Protein AF-A0A7S1JJN6-F1 (afdb_monomer_lite)

Secondary structure (DSSP, 8-state):
------------------S---HHHHHHHHHTS-HHHHHHHHHHHHHHHHHHHHHHHHHHT--S---HHHHHHHHHHHHHHHHHHHHHHHHHHHHS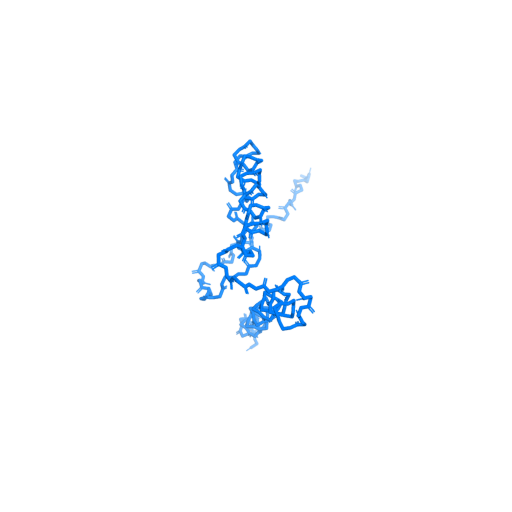S--

Foldseek 3Di:
DDDPPPPPPPPPPDPPDDVQDAPVVVVVVLVVDDPVVSVVVVVVVVVVVVCCVVCVCVVVVDPPPPDPVVVCCVPVVNVVSVVVVVVVVVVVVVVPDDD

Radius of gyration: 20.57 Å; chains: 1; bounding box: 44×25×70 Å

pLDDT: mean 71.1, std 16.42, range [36.56, 92.0]

Sequence (99 aa):
PDGATVAQYSGGGAGGGSPLKGWEDLGELFGQDSNLSFGLKLAAISVAVSAAVKYGELYLDLPFSPSLTPALAIIGVPTLLNSVKWALRSRNSSADLPF

Organism: NCBI:txid1169539

Structure (mmCIF, N/CA/C/O backbone):
data_AF-A0A7S1JJN6-F1
#
_entry.id   AF-A0A7S1JJN6-F1
#
loop_
_atom_site.group_PDB
_atom_site.id
_atom_site.type_symbol
_atom_site.label_atom_id
_atom_site.label_alt_id
_atom_site.label_comp_id
_atom_site.label_asym_id
_atom_site.label_entity_id
_atom_site.label_seq_id
_atom_site.pdbx_PDB_ins_code
_atom_site.Cartn_x
_atom_site.Cartn_y
_atom_site.Cartn_z
_atom_site.occupancy
_atom_site.B_iso_or_equiv
_atom_site.auth_seq_id
_atom_site.auth_comp_id
_atom_site.auth_asym_id
_atom_site.auth_atom_id
_atom_site.pdbx_PDB_model_num
ATOM 1 N N . PRO A 1 1 ? -4.880 15.295 -49.713 1.00 47.31 1 PRO A N 1
ATOM 2 C CA . PRO A 1 1 ? -4.721 16.430 -48.778 1.00 47.31 1 PRO A CA 1
ATOM 3 C C . PRO A 1 1 ? -5.905 16.501 -47.796 1.00 47.31 1 PRO A C 1
ATOM 5 O O . PRO A 1 1 ? -7.030 16.696 -48.232 1.00 47.31 1 PRO A O 1
ATOM 8 N N . ASP A 1 2 ? -5.800 16.260 -46.496 1.00 43.66 2 ASP A N 1
ATOM 9 C CA . ASP A 1 2 ? -4.683 15.929 -45.621 1.00 43.66 2 ASP A CA 1
ATOM 10 C C . ASP A 1 2 ? -5.273 15.042 -44.520 1.00 43.66 2 ASP A C 1
ATOM 12 O O . ASP A 1 2 ? -6.172 15.447 -43.784 1.00 43.66 2 ASP A O 1
ATOM 16 N N . GLY A 1 3 ? -4.827 13.788 -44.470 1.00 44.09 3 GLY A N 1
ATOM 17 C CA . GLY A 1 3 ? -5.154 12.880 -43.382 1.00 44.09 3 GLY A CA 1
ATOM 18 C C . GLY A 1 3 ? -4.272 13.247 -42.204 1.00 44.09 3 GLY A C 1
ATOM 19 O O . GLY A 1 3 ? -3.058 13.071 -42.276 1.00 44.09 3 GLY A O 1
ATOM 20 N N . ALA A 1 4 ? -4.879 13.784 -41.149 1.00 47.72 4 ALA A N 1
ATOM 21 C CA . ALA A 1 4 ? -4.216 14.029 -39.883 1.00 47.72 4 ALA A CA 1
ATOM 22 C C . ALA A 1 4 ? -3.539 12.733 -39.420 1.00 47.72 4 ALA A C 1
ATOM 24 O O . ALA A 1 4 ? -4.195 11.775 -39.008 1.00 47.72 4 ALA A O 1
ATOM 25 N N . THR A 1 5 ? -2.212 12.712 -39.511 1.00 47.91 5 THR A N 1
ATOM 26 C CA . THR A 1 5 ? -1.357 11.760 -38.820 1.00 47.91 5 THR A CA 1
ATOM 27 C C . THR A 1 5 ? -1.542 12.009 -37.332 1.00 47.91 5 THR A C 1
ATOM 29 O O . THR A 1 5 ? -0.818 12.790 -36.716 1.00 47.91 5 THR A O 1
ATOM 32 N N . VAL A 1 6 ? -2.565 11.378 -36.757 1.00 53.25 6 VAL A N 1
ATOM 33 C CA . VAL A 1 6 ? -2.614 11.116 -35.326 1.00 53.25 6 VAL A CA 1
ATOM 34 C C . VAL A 1 6 ? -1.341 10.335 -35.061 1.00 53.25 6 VAL A C 1
ATOM 36 O O . VAL A 1 6 ? -1.199 9.206 -35.528 1.00 53.25 6 VAL A O 1
ATOM 39 N N . ALA A 1 7 ? -0.376 10.985 -34.415 1.00 48.31 7 ALA A N 1
ATOM 40 C CA . ALA A 1 7 ? 0.797 10.319 -33.902 1.00 48.31 7 ALA A CA 1
ATOM 41 C C . ALA A 1 7 ? 0.282 9.180 -33.022 1.00 48.31 7 ALA A C 1
ATOM 43 O O . ALA A 1 7 ? -0.179 9.402 -31.905 1.00 48.31 7 ALA A O 1
ATOM 44 N N . GLN A 1 8 ? 0.291 7.964 -33.567 1.00 39.19 8 GLN A N 1
ATOM 45 C CA . GLN A 1 8 ? 0.258 6.761 -32.770 1.00 39.19 8 GLN A CA 1
ATOM 46 C C . GLN A 1 8 ? 1.472 6.879 -31.862 1.00 39.19 8 GLN A C 1
ATOM 48 O O . GLN A 1 8 ? 2.600 6.588 -32.259 1.00 39.19 8 GLN A O 1
ATOM 53 N N . TYR A 1 9 ? 1.245 7.321 -30.630 1.00 39.38 9 TYR A N 1
ATOM 54 C CA . TYR A 1 9 ? 2.092 6.959 -29.511 1.00 39.38 9 TYR A CA 1
ATOM 55 C C . TYR A 1 9 ? 1.930 5.446 -29.379 1.00 39.38 9 TYR A C 1
ATOM 57 O O . TYR A 1 9 ? 1.149 4.928 -28.583 1.00 39.38 9 TYR A O 1
ATOM 65 N N . SER A 1 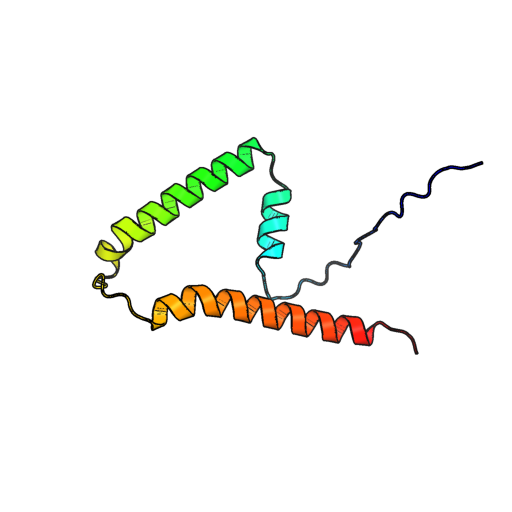10 ? 2.644 4.723 -30.240 1.00 39.97 10 SER A N 1
ATOM 66 C CA . SER A 1 10 ? 3.042 3.358 -29.987 1.00 39.97 10 SER A CA 1
ATOM 67 C C . SER A 1 10 ? 3.985 3.440 -28.795 1.00 39.97 10 SER A C 1
ATOM 69 O O . SER A 1 10 ? 5.205 3.403 -28.935 1.00 39.97 10 SER A O 1
ATOM 71 N N . GLY A 1 11 ? 3.404 3.560 -27.601 1.00 38.94 11 GLY A N 1
ATOM 72 C CA . GLY A 1 11 ? 4.027 3.162 -26.348 1.00 38.94 11 GLY A CA 1
ATOM 73 C C . GLY A 1 11 ? 4.195 1.644 -26.325 1.00 38.94 11 GLY A C 1
ATOM 74 O O . GLY A 1 11 ? 3.797 0.987 -25.375 1.00 38.94 11 GLY A O 1
ATOM 75 N N . GLY A 1 12 ? 4.757 1.078 -27.394 1.00 36.56 12 GLY A N 1
ATOM 76 C CA . GLY A 1 12 ? 5.313 -0.262 -27.442 1.00 36.56 12 GLY A CA 1
ATOM 77 C C . GLY A 1 12 ? 6.679 -0.226 -26.776 1.00 36.56 12 GLY A C 1
ATOM 78 O O . GLY A 1 12 ? 7.698 -0.442 -27.423 1.00 36.56 12 GLY A O 1
ATOM 79 N N . GLY A 1 13 ? 6.702 0.115 -25.488 1.00 36.78 13 GLY A N 1
ATOM 80 C CA . GLY A 1 13 ? 7.851 -0.144 -24.638 1.00 36.78 13 GLY A CA 1
ATOM 81 C C . GLY A 1 13 ? 7.853 -1.633 -24.340 1.00 36.78 13 GLY A C 1
ATOM 82 O O . GLY A 1 13 ? 6.999 -2.110 -23.599 1.00 36.78 13 GLY A O 1
ATOM 83 N N . ALA A 1 14 ? 8.764 -2.347 -24.993 1.00 38.34 14 ALA A N 1
ATOM 84 C CA . ALA A 1 14 ? 9.009 -3.772 -24.852 1.00 38.34 14 ALA A CA 1
ATOM 85 C C . ALA A 1 14 ? 8.823 -4.274 -23.410 1.00 38.34 14 ALA A C 1
ATOM 87 O O . ALA A 1 14 ? 9.274 -3.643 -22.454 1.00 38.34 14 ALA A O 1
ATOM 88 N N . GLY A 1 15 ? 8.191 -5.442 -23.276 1.00 39.56 15 GLY A N 1
ATOM 89 C CA . GLY A 1 15 ? 8.027 -6.175 -22.024 1.00 39.56 15 GLY A CA 1
ATOM 90 C C . GLY A 1 15 ? 9.357 -6.614 -21.405 1.00 39.56 15 GLY A C 1
ATOM 91 O O . GLY A 1 15 ? 9.696 -7.792 -21.411 1.00 39.56 15 GLY A O 1
ATOM 92 N N . GLY A 1 16 ? 10.099 -5.667 -20.839 1.00 37.97 16 GLY A N 1
ATOM 93 C CA . GLY A 1 16 ? 11.187 -5.898 -19.902 1.00 37.97 16 GLY A CA 1
ATOM 94 C C . GLY A 1 16 ? 10.640 -5.726 -18.494 1.00 37.97 16 GLY A C 1
ATOM 95 O O . GLY A 1 16 ? 10.633 -4.618 -17.963 1.00 37.97 16 GLY A O 1
ATOM 96 N N . GLY A 1 17 ? 10.126 -6.808 -17.908 1.00 45.97 17 GLY A N 1
ATOM 97 C CA . GLY A 1 17 ? 9.598 -6.797 -16.547 1.00 45.97 17 GLY A CA 1
ATOM 98 C C . GLY A 1 17 ? 10.661 -6.323 -15.557 1.00 45.97 17 GLY A C 1
ATOM 99 O O . GLY A 1 17 ? 11.545 -7.088 -15.179 1.00 45.97 17 GLY A O 1
ATOM 100 N N . SER A 1 18 ? 10.585 -5.062 -15.125 1.00 54.69 18 SER A N 1
ATOM 101 C CA . SER A 1 18 ? 11.338 -4.625 -13.953 1.00 54.69 18 SER A CA 1
ATOM 102 C C . SER A 1 18 ? 10.823 -5.425 -12.753 1.00 54.69 18 SER A C 1
ATOM 104 O O . SER A 1 18 ? 9.610 -5.488 -12.553 1.00 54.69 18 SER A O 1
ATOM 106 N N . PRO A 1 19 ? 11.699 -6.020 -11.922 1.00 63.91 19 PRO A N 1
ATOM 107 C CA . PRO A 1 19 ? 11.272 -6.807 -10.760 1.00 63.91 19 PRO A CA 1
ATOM 108 C C . PRO A 1 19 ? 10.558 -5.960 -9.688 1.00 63.91 19 PRO A C 1
ATOM 110 O O . PRO A 1 19 ? 10.050 -6.494 -8.706 1.00 63.91 19 PRO A O 1
ATOM 113 N N . LEU A 1 20 ? 10.521 -4.637 -9.866 1.00 66.44 20 LEU A N 1
ATOM 114 C CA . LEU A 1 20 ? 9.918 -3.670 -8.962 1.00 66.44 20 LEU A CA 1
ATOM 115 C C . LEU A 1 20 ? 8.543 -3.244 -9.488 1.00 66.44 20 LEU A C 1
ATOM 117 O O . LEU A 1 20 ? 8.453 -2.519 -10.480 1.00 66.44 20 LEU A O 1
ATOM 121 N N . LYS A 1 21 ? 7.486 -3.673 -8.788 1.00 76.38 21 LYS A N 1
ATOM 122 C CA . LYS A 1 21 ? 6.114 -3.206 -9.022 1.00 76.38 21 LYS A CA 1
ATOM 123 C C . LYS A 1 21 ? 5.891 -1.840 -8.371 1.00 76.38 21 LYS A C 1
ATOM 125 O O . LYS A 1 21 ? 6.219 -1.657 -7.199 1.00 76.38 21 LYS A O 1
ATOM 130 N N . GLY A 1 22 ? 5.336 -0.902 -9.128 1.00 72.56 22 GLY A N 1
ATOM 131 C CA . GLY A 1 22 ? 5.022 0.463 -8.705 1.00 72.56 22 GLY A CA 1
ATOM 132 C C . GLY A 1 22 ? 3.523 0.766 -8.755 1.00 72.56 22 GLY A C 1
ATOM 133 O O . GLY A 1 22 ? 2.709 -0.075 -9.137 1.00 72.56 22 GLY A O 1
ATOM 134 N N . TRP A 1 23 ? 3.151 1.982 -8.348 1.00 73.38 23 TRP A N 1
ATOM 135 C CA . TRP A 1 23 ? 1.754 2.433 -8.342 1.00 73.38 23 TRP A CA 1
ATOM 136 C C . TRP A 1 23 ? 1.142 2.516 -9.739 1.00 73.38 23 TRP A C 1
ATOM 138 O O . TRP A 1 23 ? -0.064 2.330 -9.887 1.00 73.38 23 TRP A O 1
ATOM 148 N N . GLU A 1 24 ? 1.951 2.774 -10.763 1.00 74.69 24 GLU A N 1
ATOM 149 C CA . GLU A 1 24 ? 1.480 2.814 -12.144 1.00 74.69 24 GLU A CA 1
ATOM 150 C C . GLU A 1 24 ? 1.089 1.424 -12.655 1.00 74.69 24 GLU A C 1
ATOM 152 O O . GLU A 1 24 ? 0.094 1.311 -13.362 1.00 74.69 24 GLU A O 1
ATOM 157 N N . ASP A 1 25 ? 1.773 0.363 -12.211 1.00 80.94 25 ASP A N 1
ATOM 158 C CA . ASP A 1 25 ? 1.429 -1.011 -12.603 1.00 80.94 25 ASP A CA 1
ATOM 159 C C . ASP A 1 25 ? 0.088 -1.431 -11.982 1.00 80.94 25 ASP A C 1
ATOM 161 O O . ASP A 1 25 ? -0.669 -2.195 -12.577 1.00 80.94 25 ASP A O 1
ATOM 165 N N . LEU A 1 26 ? -0.230 -0.915 -10.786 1.00 76.19 26 LEU A N 1
ATOM 166 C CA . LEU A 1 26 ? -1.557 -1.069 -10.185 1.00 76.19 26 LEU A CA 1
ATOM 167 C C . LEU A 1 26 ? -2.614 -0.323 -11.009 1.00 76.19 26 LEU A C 1
ATOM 169 O O . LEU A 1 26 ? -3.691 -0.862 -11.244 1.00 76.19 26 LEU A O 1
ATOM 173 N N . GLY A 1 27 ? -2.298 0.884 -11.483 1.00 76.38 27 GLY A N 1
ATOM 174 C CA . GLY A 1 27 ? -3.163 1.657 -12.376 1.00 76.38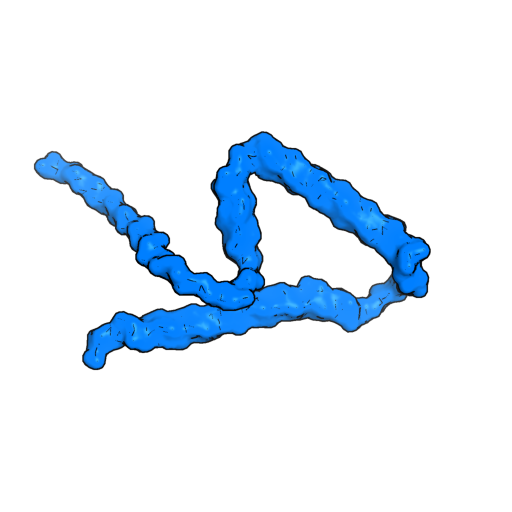 27 GLY A CA 1
ATOM 175 C C . GLY A 1 27 ? -3.436 0.951 -13.706 1.00 76.38 27 GLY A C 1
ATOM 176 O O . GLY A 1 27 ? -4.585 0.903 -14.134 1.00 76.38 27 GLY A O 1
ATOM 177 N N . GLU A 1 28 ? -2.422 0.346 -14.326 1.00 80.50 28 GLU A N 1
ATOM 178 C CA . GLU A 1 28 ? -2.577 -0.461 -15.544 1.00 80.50 28 GLU A CA 1
ATOM 179 C C . GLU A 1 28 ? -3.410 -1.725 -15.294 1.00 80.50 28 GLU A C 1
ATOM 181 O O . GLU A 1 28 ? -4.301 -2.035 -16.083 1.00 80.50 28 GLU A O 1
ATOM 186 N N . LEU A 1 29 ? -3.183 -2.415 -14.171 1.00 78.50 29 LEU A N 1
ATOM 187 C CA . LEU A 1 29 ? -3.985 -3.571 -13.748 1.00 78.50 29 LEU A CA 1
ATOM 188 C C . LEU A 1 29 ? -5.465 -3.217 -13.573 1.00 78.50 29 LEU A C 1
ATOM 190 O O . LEU A 1 29 ? -6.333 -3.972 -14.003 1.00 78.50 29 LEU A O 1
ATOM 194 N N . PHE A 1 30 ? -5.761 -2.073 -12.957 1.00 75.19 30 PHE A N 1
ATOM 195 C CA . PHE A 1 30 ? -7.136 -1.610 -12.778 1.00 75.19 30 PHE A CA 1
ATOM 196 C C . PHE A 1 30 ? -7.735 -0.999 -14.050 1.00 75.19 30 PHE A C 1
ATOM 198 O O . PHE A 1 30 ? -8.946 -1.066 -14.242 1.00 75.19 30 PHE A O 1
ATOM 205 N N . GLY A 1 31 ? -6.908 -0.448 -14.941 1.00 76.88 31 GLY A N 1
ATOM 206 C CA . GLY A 1 31 ? -7.330 0.095 -16.234 1.00 76.88 31 GLY A CA 1
ATOM 207 C C . GLY A 1 31 ? -7.770 -0.969 -17.245 1.00 76.88 31 GLY A C 1
ATOM 208 O O . GLY A 1 31 ? -8.417 -0.637 -18.234 1.00 76.88 31 GLY A O 1
ATOM 209 N N . GLN A 1 32 ? -7.451 -2.242 -16.996 1.00 80.56 32 GLN A N 1
ATOM 210 C CA . GLN A 1 32 ? -7.922 -3.380 -17.793 1.00 80.56 32 GLN A CA 1
ATOM 211 C C . GLN A 1 32 ? -9.345 -3.835 -17.416 1.00 80.56 32 GLN A C 1
ATOM 213 O O . GLN A 1 32 ? -9.954 -4.611 -18.154 1.00 80.56 32 GLN A O 1
ATOM 218 N N . ASP A 1 33 ? -9.890 -3.370 -16.287 1.00 80.56 33 ASP A N 1
ATOM 219 C CA . ASP A 1 33 ? -11.220 -3.747 -15.811 1.00 80.56 33 ASP A CA 1
ATOM 220 C C . ASP A 1 33 ? -12.333 -2.875 -16.425 1.00 80.56 33 ASP A C 1
ATOM 222 O O . ASP A 1 33 ? -12.167 -1.685 -16.681 1.00 80.56 33 ASP A O 1
ATOM 226 N N . SER A 1 34 ? -13.537 -3.441 -16.579 1.00 85.75 34 SER A N 1
ATOM 227 C CA . SER A 1 34 ? -14.739 -2.645 -16.876 1.00 85.75 34 SER A CA 1
ATOM 228 C C . SER A 1 34 ? -15.079 -1.687 -15.720 1.00 85.75 34 SER A C 1
ATOM 230 O O . SER A 1 34 ? -14.832 -2.006 -14.555 1.00 85.75 34 SER A O 1
ATOM 232 N N . ASN A 1 35 ? -15.732 -0.552 -16.004 1.00 86.62 35 ASN A N 1
ATOM 233 C CA . ASN A 1 35 ? -16.088 0.454 -14.985 1.00 86.62 35 ASN A CA 1
ATOM 234 C C . ASN A 1 35 ? -16.860 -0.131 -13.787 1.00 86.62 35 ASN A C 1
ATOM 236 O O . ASN A 1 35 ? -16.651 0.279 -12.646 1.00 86.62 35 ASN A O 1
ATOM 240 N N . LEU A 1 36 ? -17.736 -1.112 -14.034 1.00 86.19 36 LEU A N 1
ATOM 241 C CA . LEU A 1 36 ? -18.511 -1.776 -12.986 1.00 86.19 36 LEU A CA 1
ATOM 242 C C . LEU A 1 36 ? -17.631 -2.676 -12.111 1.00 86.19 36 LEU A C 1
ATOM 244 O O . LEU A 1 36 ? -17.695 -2.590 -10.886 1.00 86.19 36 LEU A O 1
ATOM 248 N N . SER A 1 37 ? -16.793 -3.520 -12.720 1.00 83.38 37 SER A N 1
ATOM 249 C CA . SER A 1 37 ? -15.875 -4.392 -11.975 1.00 83.38 37 SER A CA 1
ATOM 250 C C . SER A 1 37 ? -14.833 -3.590 -11.199 1.00 83.38 37 SER A C 1
ATOM 252 O O . SER A 1 37 ? -14.514 -3.956 -10.069 1.00 83.38 37 SER A O 1
ATOM 254 N N . PHE A 1 38 ? -14.361 -2.473 -11.759 1.00 86.50 38 PHE A N 1
ATOM 255 C CA . PHE A 1 38 ? -13.480 -1.539 -11.065 1.00 86.50 38 PHE A CA 1
ATOM 256 C C . PHE A 1 38 ? -14.167 -0.939 -9.834 1.00 86.50 38 PHE A C 1
ATOM 258 O O . PHE A 1 38 ? -13.632 -1.041 -8.733 1.00 86.50 38 PHE A O 1
ATOM 265 N N . GLY A 1 39 ? -15.382 -0.397 -9.986 1.00 88.31 39 GLY A N 1
ATOM 266 C CA . GLY A 1 39 ? -16.138 0.171 -8.866 1.00 88.31 39 GLY A CA 1
ATOM 267 C C . GLY A 1 39 ? -16.409 -0.843 -7.750 1.00 88.31 39 GLY A C 1
ATOM 268 O O . GLY A 1 39 ? -16.279 -0.519 -6.571 1.00 88.31 39 GLY A O 1
ATOM 269 N N . LEU A 1 40 ? -16.711 -2.091 -8.112 1.00 91.31 40 LEU A N 1
ATOM 270 C CA . LEU A 1 40 ? -16.967 -3.169 -7.155 1.00 91.31 40 LEU A CA 1
ATOM 271 C C . LEU A 1 40 ? -15.686 -3.594 -6.416 1.00 91.31 40 LEU A C 1
ATOM 273 O O . LEU A 1 40 ? -15.704 -3.731 -5.192 1.00 91.31 40 LEU A O 1
ATOM 277 N N . LYS A 1 41 ? -14.557 -3.724 -7.129 1.00 88.12 41 LYS A N 1
ATOM 278 C CA . LYS A 1 41 ? -13.238 -3.959 -6.515 1.00 88.12 41 LYS A CA 1
ATOM 279 C C . LYS A 1 41 ? -12.857 -2.820 -5.578 1.00 88.12 41 LYS A C 1
ATOM 281 O O . LYS A 1 41 ? -12.409 -3.084 -4.467 1.00 88.12 41 LYS A O 1
ATOM 286 N N . LEU A 1 42 ? -13.074 -1.573 -5.993 1.00 89.69 42 LEU A N 1
ATOM 287 C CA . LEU A 1 42 ? -12.773 -0.403 -5.175 1.00 89.69 42 LEU A CA 1
ATOM 288 C C . LEU A 1 42 ? -13.592 -0.421 -3.882 1.00 89.69 42 LEU A C 1
ATOM 290 O O . LEU A 1 42 ? -13.020 -0.312 -2.804 1.00 89.69 42 LEU A O 1
ATOM 294 N N . ALA A 1 43 ? -14.906 -0.649 -3.980 1.00 90.56 43 ALA A N 1
ATOM 295 C CA . ALA A 1 43 ? -15.788 -0.752 -2.821 1.00 90.56 43 ALA A CA 1
ATOM 296 C C . ALA A 1 43 ? -15.354 -1.880 -1.870 1.00 90.56 43 ALA A C 1
ATOM 298 O O . ALA A 1 43 ? -15.261 -1.667 -0.661 1.00 90.56 43 ALA A O 1
ATOM 299 N N . ALA A 1 44 ? -15.023 -3.058 -2.407 1.00 91.69 44 ALA A N 1
ATOM 300 C CA . ALA A 1 44 ? -14.540 -4.184 -1.612 1.00 91.69 44 ALA A CA 1
ATOM 301 C C . ALA A 1 44 ? -13.207 -3.871 -0.910 1.00 91.69 44 ALA A C 1
ATOM 303 O O . ALA A 1 44 ? -13.069 -4.135 0.285 1.00 91.69 44 ALA A O 1
ATOM 304 N N . ILE A 1 45 ? -12.251 -3.257 -1.616 1.00 90.00 45 ILE A N 1
ATOM 305 C CA . ILE A 1 45 ? -10.964 -2.829 -1.049 1.00 90.00 45 ILE A CA 1
ATOM 306 C C . ILE A 1 45 ? -11.189 -1.769 0.033 1.00 90.00 45 ILE A C 1
ATOM 308 O O . ILE A 1 45 ? -10.606 -1.872 1.108 1.00 90.00 45 ILE A O 1
ATOM 312 N N . SER A 1 46 ? -12.063 -0.785 -0.191 1.00 90.50 46 SER A N 1
ATOM 313 C CA . SER A 1 46 ? -12.374 0.251 0.800 1.00 90.50 46 SER A CA 1
ATOM 314 C C . SER A 1 46 ? -12.980 -0.329 2.077 1.00 90.50 46 SER A C 1
ATOM 316 O O . SER A 1 46 ? -12.584 0.071 3.174 1.00 90.50 46 SER A O 1
ATOM 318 N N . VAL A 1 47 ? -13.899 -1.292 1.956 1.00 92.00 47 VAL A N 1
ATOM 319 C CA . VAL A 1 47 ? -14.475 -1.999 3.110 1.00 92.00 47 VAL A CA 1
ATOM 320 C C . VAL A 1 47 ? -13.404 -2.820 3.826 1.00 92.00 47 VAL A C 1
ATOM 322 O O . VAL A 1 47 ? -13.298 -2.736 5.047 1.00 92.00 47 VAL A O 1
ATOM 325 N N . ALA A 1 48 ? -12.572 -3.560 3.088 1.00 87.62 48 ALA A N 1
ATOM 326 C CA . ALA A 1 48 ? -11.507 -4.379 3.660 1.00 87.62 48 ALA A CA 1
ATOM 327 C C . ALA A 1 48 ? -10.455 -3.538 4.400 1.00 87.62 48 ALA A C 1
ATOM 329 O O . ALA A 1 48 ? -10.095 -3.867 5.527 1.00 87.62 48 ALA A O 1
ATOM 330 N N . VAL A 1 49 ? -10.009 -2.425 3.811 1.00 86.69 49 VAL A N 1
ATOM 331 C CA . VAL A 1 49 ? -9.071 -1.487 4.448 1.00 86.69 49 VAL A CA 1
ATOM 332 C C . VAL A 1 49 ? -9.709 -0.850 5.680 1.00 86.69 49 VAL A C 1
ATOM 334 O O . VAL A 1 49 ? -9.072 -0.780 6.726 1.00 86.69 49 VAL A O 1
ATOM 337 N N . SER A 1 50 ? -10.980 -0.449 5.604 1.00 84.75 50 SER A N 1
ATOM 338 C CA . SER A 1 50 ? -11.695 0.120 6.754 1.00 84.75 50 SER A CA 1
ATOM 339 C C . SER A 1 50 ? -11.837 -0.887 7.897 1.00 84.75 50 SER A C 1
ATOM 341 O O . SER A 1 50 ? -11.634 -0.534 9.057 1.00 84.75 50 SER A O 1
ATOM 343 N N . ALA A 1 51 ? -12.129 -2.152 7.583 1.00 83.31 51 ALA A N 1
ATOM 344 C CA . ALA A 1 51 ? -12.164 -3.233 8.560 1.00 83.31 51 ALA A CA 1
ATOM 345 C C . ALA A 1 51 ? -10.770 -3.512 9.144 1.00 83.31 51 ALA A C 1
ATOM 347 O O . ALA A 1 51 ? -10.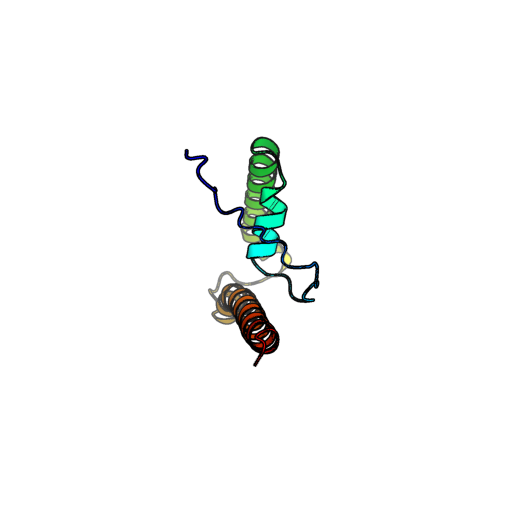645 -3.669 10.354 1.00 83.31 51 ALA A O 1
ATOM 348 N N . ALA A 1 52 ? -9.719 -3.511 8.322 1.00 82.06 52 ALA A N 1
ATOM 349 C CA . ALA A 1 52 ? -8.343 -3.690 8.778 1.00 82.06 52 ALA A CA 1
ATOM 350 C C . ALA A 1 52 ? -7.890 -2.555 9.707 1.00 82.06 52 ALA A C 1
ATOM 352 O O . ALA A 1 52 ? -7.249 -2.822 10.713 1.00 82.06 52 ALA A O 1
ATOM 353 N N . VAL A 1 53 ? -8.264 -1.304 9.430 1.00 78.69 53 VAL A N 1
ATOM 354 C CA . VAL A 1 53 ? -7.990 -0.177 10.338 1.00 78.69 53 VAL A CA 1
ATOM 355 C C . VAL A 1 53 ? -8.819 -0.300 11.617 1.00 78.69 53 VAL A C 1
ATOM 357 O O . VAL A 1 53 ? -8.307 -0.093 12.710 1.00 78.69 53 VAL A O 1
ATOM 360 N N . LYS A 1 54 ? -10.099 -0.669 11.507 1.00 79.56 54 LYS A N 1
ATOM 361 C CA . LYS A 1 54 ? -11.002 -0.745 12.661 1.00 79.56 54 LYS A CA 1
ATOM 362 C C . LYS A 1 54 ? -10.677 -1.899 13.612 1.00 79.56 54 LYS A C 1
ATOM 364 O O . LYS A 1 54 ? -10.814 -1.735 14.822 1.00 79.56 54 LYS A O 1
ATOM 369 N N . TYR A 1 55 ? -10.315 -3.057 13.069 1.00 79.25 55 TYR A N 1
ATOM 370 C CA . TYR A 1 55 ? -10.089 -4.297 13.818 1.00 79.25 55 TYR A CA 1
ATOM 371 C C . TYR A 1 55 ? -8.616 -4.702 13.901 1.00 79.25 55 TYR A C 1
ATOM 373 O O . TYR A 1 55 ? -8.295 -5.610 14.661 1.00 79.25 55 TYR A O 1
ATOM 381 N N . GLY A 1 56 ? -7.714 -4.053 13.161 1.00 71.12 56 GLY A N 1
ATOM 382 C CA . GLY A 1 56 ? -6.277 -4.347 13.204 1.00 71.12 56 GLY A CA 1
ATOM 383 C C . GLY A 1 56 ? -5.680 -4.137 14.591 1.00 71.12 56 GLY A C 1
ATOM 384 O O . GLY A 1 56 ? -4.841 -4.916 15.025 1.00 71.12 56 GLY A O 1
ATOM 385 N N . GLU A 1 57 ? -6.210 -3.161 15.321 1.00 64.31 57 GLU A N 1
ATOM 386 C CA . GLU A 1 57 ? -5.968 -2.901 16.744 1.00 64.31 57 GLU A CA 1
ATOM 387 C C . GLU A 1 57 ? -6.187 -4.160 17.601 1.00 64.31 57 GLU A C 1
ATOM 389 O O . GLU A 1 57 ? -5.342 -4.540 18.404 1.00 64.31 57 GLU A O 1
ATOM 394 N N . LEU A 1 58 ? -7.313 -4.848 17.373 1.00 64.69 58 LEU A N 1
ATOM 395 C CA . LEU A 1 58 ? -7.762 -6.007 18.146 1.00 64.69 58 LEU A CA 1
ATOM 396 C C . LEU A 1 58 ? -6.892 -7.250 17.896 1.00 64.69 58 LEU A C 1
ATOM 398 O O . LEU A 1 58 ? -6.874 -8.162 18.715 1.00 64.69 58 LEU A O 1
ATOM 402 N N . TYR A 1 59 ? -6.208 -7.296 16.748 1.00 60.66 59 TYR A N 1
ATOM 403 C CA . TYR A 1 59 ? -5.378 -8.423 16.318 1.00 60.66 59 TYR A CA 1
ATOM 404 C C . TYR A 1 59 ? -3.879 -8.205 16.551 1.00 60.66 59 TYR A C 1
ATOM 406 O O . TYR A 1 59 ? -3.144 -9.180 16.693 1.00 60.66 59 TYR A O 1
ATOM 414 N N . LEU A 1 60 ? -3.419 -6.951 16.550 1.00 62.25 60 LEU A N 1
ATOM 415 C CA . LEU A 1 60 ? -2.004 -6.597 16.693 1.00 62.25 60 LEU A CA 1
ATOM 416 C C . LEU A 1 60 ? -1.656 -6.019 18.071 1.00 62.25 60 LEU A C 1
ATOM 418 O O . LEU A 1 60 ? -0.478 -5.774 18.319 1.00 62.25 60 LEU A O 1
ATOM 422 N N . ASP A 1 61 ? -2.649 -5.810 18.946 1.00 59.41 61 ASP A N 1
ATOM 423 C CA . ASP A 1 61 ? -2.487 -5.253 20.302 1.00 59.41 61 ASP A CA 1
ATOM 424 C C . ASP A 1 61 ? -1.677 -3.939 20.298 1.00 59.41 61 ASP A C 1
ATOM 426 O O . ASP A 1 61 ? -0.904 -3.612 21.202 1.00 59.41 61 ASP A O 1
ATOM 430 N N . LEU A 1 62 ? -1.811 -3.189 19.200 1.00 56.56 62 LEU A N 1
ATOM 431 C CA . LEU A 1 62 ? -1.127 -1.927 18.985 1.00 56.56 62 LEU A CA 1
ATOM 432 C C . LEU A 1 62 ? -1.947 -0.830 19.667 1.00 56.56 62 LEU A C 1
ATOM 434 O O . LEU A 1 62 ? -3.116 -0.665 19.333 1.00 56.56 62 LEU A O 1
ATOM 438 N N . PRO A 1 63 ? -1.376 -0.054 20.602 1.00 56.22 63 PRO A N 1
ATOM 439 C CA . PRO A 1 63 ? -2.078 1.096 21.147 1.00 56.22 63 PRO A CA 1
ATOM 440 C C . PRO A 1 63 ? -2.301 2.123 20.026 1.00 56.22 63 PRO A C 1
ATOM 442 O O . PRO A 1 63 ? -1.364 2.394 19.273 1.00 56.22 63 PRO A O 1
ATOM 445 N N . PHE A 1 64 ? -3.479 2.767 19.979 1.00 59.06 64 PHE A N 1
ATOM 446 C CA . PHE A 1 64 ? -3.827 3.947 19.151 1.00 59.06 64 PHE A CA 1
ATOM 447 C C . PHE A 1 64 ? -2.916 5.181 19.389 1.00 59.06 64 PHE A C 1
ATOM 449 O O . PHE A 1 64 ? -3.322 6.331 19.217 1.00 59.06 64 PHE A O 1
ATOM 456 N N . SER A 1 65 ? -1.681 4.988 19.843 1.00 62.56 65 SER A N 1
ATOM 457 C CA . SER A 1 65 ? -0.669 6.024 19.878 1.00 62.56 65 SER A CA 1
ATOM 458 C C . SER A 1 65 ? -0.167 6.235 18.449 1.00 62.56 65 SER A C 1
ATOM 460 O O . SER A 1 65 ? 0.400 5.303 17.867 1.00 62.56 65 SER A O 1
ATOM 462 N N . PRO A 1 66 ? -0.365 7.425 17.852 1.00 64.81 66 PRO A N 1
ATOM 463 C CA . PRO A 1 66 ? 0.207 7.732 16.552 1.00 64.81 66 PRO A CA 1
ATOM 464 C C . PRO A 1 66 ? 1.726 7.594 16.650 1.00 64.81 66 PRO A C 1
ATOM 466 O O . PRO A 1 66 ? 2.415 8.433 17.229 1.00 64.81 66 PRO A O 1
ATOM 469 N N . SER A 1 67 ? 2.255 6.504 16.103 1.00 70.94 67 SER A N 1
ATOM 470 C CA . SER A 1 67 ? 3.687 6.253 16.071 1.00 70.94 67 SER A CA 1
ATOM 471 C C . SER A 1 67 ? 4.238 6.687 14.720 1.00 70.94 67 SER A C 1
ATOM 473 O O . SER A 1 67 ? 3.718 6.356 13.653 1.00 70.94 67 SER A O 1
ATOM 475 N N . LEU A 1 68 ? 5.309 7.476 14.772 1.00 78.62 68 LEU A N 1
ATOM 476 C CA . LEU A 1 68 ? 5.938 8.058 13.590 1.00 78.62 68 LEU A CA 1
ATOM 477 C C . LEU A 1 68 ? 6.450 6.976 12.625 1.00 78.62 68 LEU A C 1
ATOM 479 O O . LEU A 1 68 ? 6.388 7.139 11.411 1.00 78.62 68 LEU A O 1
ATOM 483 N N . THR A 1 69 ? 6.918 5.851 13.164 1.00 79.19 69 THR A N 1
ATOM 484 C CA . THR A 1 69 ? 7.523 4.751 12.407 1.00 79.19 69 THR A CA 1
ATOM 485 C C . THR A 1 69 ? 6.575 4.102 11.388 1.00 79.19 69 THR A C 1
ATOM 487 O O . THR A 1 69 ? 6.925 4.095 10.209 1.00 79.19 69 THR A O 1
ATOM 490 N N . PRO A 1 70 ? 5.384 3.580 11.751 1.00 78.06 70 PRO A N 1
ATOM 491 C CA . PRO A 1 70 ? 4.456 3.023 10.766 1.00 78.06 70 PRO A CA 1
ATOM 492 C C . PRO A 1 70 ? 3.923 4.080 9.797 1.00 78.06 70 PRO A C 1
ATOM 494 O O . PRO A 1 70 ? 3.761 3.774 8.619 1.00 78.06 70 PRO A O 1
ATOM 497 N N . ALA A 1 71 ? 3.724 5.327 10.236 1.00 80.12 71 ALA A N 1
ATOM 498 C CA . ALA A 1 71 ? 3.325 6.411 9.337 1.00 80.12 71 ALA A CA 1
ATOM 499 C C . ALA A 1 71 ? 4.386 6.665 8.249 1.00 80.12 71 ALA A C 1
ATOM 501 O O . ALA A 1 71 ? 4.072 6.711 7.056 1.00 80.12 71 ALA A O 1
ATOM 502 N N . LEU A 1 72 ? 5.659 6.752 8.645 1.00 85.50 72 LEU A N 1
ATOM 503 C CA . LEU A 1 72 ? 6.779 6.880 7.715 1.00 85.50 72 LEU A CA 1
ATOM 504 C C . LEU A 1 72 ? 6.965 5.631 6.855 1.00 85.50 72 LEU A C 1
ATOM 506 O O . LEU A 1 72 ? 7.355 5.765 5.702 1.00 85.50 72 LEU A O 1
ATOM 510 N N . ALA A 1 73 ? 6.675 4.433 7.359 1.00 82.75 73 ALA A N 1
ATOM 511 C CA . ALA A 1 73 ? 6.752 3.214 6.561 1.00 82.75 73 ALA A CA 1
ATOM 512 C C . ALA A 1 73 ? 5.662 3.179 5.474 1.00 82.75 73 ALA A C 1
ATOM 514 O O . ALA A 1 73 ? 5.975 2.930 4.311 1.00 82.75 73 ALA A O 1
ATOM 515 N N . ILE A 1 74 ? 4.411 3.498 5.826 1.00 82.81 74 ILE A N 1
ATOM 516 C CA . ILE A 1 74 ? 3.263 3.508 4.902 1.00 82.81 74 ILE A CA 1
ATOM 517 C C . ILE A 1 74 ? 3.47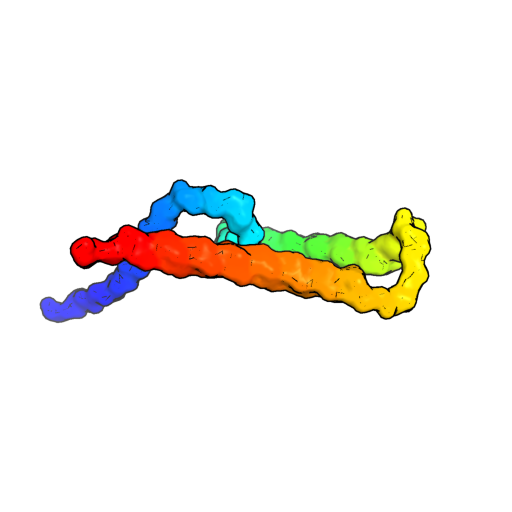2 4.498 3.753 1.00 82.81 74 ILE A C 1
ATOM 519 O O . ILE A 1 74 ? 3.075 4.214 2.629 1.00 82.81 74 ILE A O 1
ATOM 523 N N . ILE A 1 75 ? 4.104 5.645 4.011 1.00 85.25 75 ILE A N 1
ATOM 524 C CA . ILE A 1 75 ? 4.360 6.664 2.982 1.00 85.25 75 ILE A CA 1
ATOM 525 C C . ILE A 1 75 ? 5.711 6.427 2.298 1.00 85.25 75 ILE A C 1
ATOM 527 O O . ILE A 1 75 ? 5.831 6.458 1.072 1.00 85.25 75 ILE A O 1
ATOM 531 N N . GLY A 1 76 ? 6.751 6.205 3.095 1.00 86.31 76 GLY A N 1
ATOM 532 C CA . GLY A 1 76 ? 8.140 6.173 2.661 1.00 86.31 76 GLY A CA 1
ATOM 533 C C . GLY A 1 76 ? 8.472 4.952 1.818 1.00 86.31 76 GLY A C 1
ATOM 534 O O . GLY A 1 76 ? 9.134 5.106 0.797 1.00 86.31 76 GLY A O 1
ATOM 535 N N . VAL A 1 77 ? 7.975 3.763 2.175 1.00 85.62 77 VAL A N 1
ATOM 536 C CA . VAL A 1 77 ? 8.220 2.536 1.397 1.00 85.62 77 VAL A CA 1
ATOM 537 C C . VAL A 1 77 ? 7.692 2.662 -0.038 1.00 85.62 77 VAL A C 1
ATOM 539 O O . VAL A 1 77 ? 8.495 2.518 -0.963 1.00 85.62 77 VAL A O 1
ATOM 542 N N . PRO A 1 78 ? 6.405 2.987 -0.281 1.00 83.50 78 PRO A N 1
ATOM 543 C CA . PRO A 1 78 ? 5.917 3.154 -1.648 1.00 83.50 78 PRO A CA 1
ATOM 544 C C . PRO A 1 78 ? 6.620 4.288 -2.402 1.00 83.50 78 PRO A C 1
ATOM 546 O O . PRO A 1 78 ? 6.915 4.149 -3.589 1.00 83.50 78 PRO A O 1
ATOM 549 N N . THR A 1 79 ? 6.922 5.399 -1.723 1.00 86.06 79 THR A N 1
ATOM 550 C CA . THR A 1 79 ? 7.606 6.550 -2.336 1.00 86.06 79 THR A CA 1
ATOM 551 C C . THR A 1 79 ? 9.032 6.200 -2.757 1.00 86.06 79 THR A C 1
ATOM 553 O O . THR A 1 79 ? 9.464 6.555 -3.857 1.00 86.06 79 THR A O 1
ATOM 556 N N . LEU A 1 80 ? 9.762 5.466 -1.916 1.00 84.94 80 LEU A N 1
ATOM 557 C CA . LEU A 1 80 ? 11.124 5.028 -2.193 1.00 84.94 80 LEU A CA 1
ATOM 558 C C . LEU A 1 80 ? 11.153 4.010 -3.334 1.00 84.94 80 LEU A C 1
ATOM 560 O O . LEU A 1 80 ? 11.948 4.168 -4.256 1.00 84.94 80 LEU A O 1
ATOM 564 N N . LEU A 1 81 ? 10.265 3.011 -3.313 1.00 84.06 81 LEU A N 1
ATOM 565 C CA . LEU A 1 81 ? 10.160 2.017 -4.386 1.00 84.06 81 LEU A CA 1
ATOM 566 C C . LEU A 1 81 ? 9.860 2.679 -5.736 1.00 84.06 81 LEU A C 1
ATOM 568 O O . LEU A 1 81 ? 10.517 2.366 -6.730 1.00 84.06 81 LEU A O 1
ATOM 572 N N . ASN A 1 82 ? 8.940 3.649 -5.757 1.00 84.88 82 ASN A N 1
ATOM 573 C CA . ASN A 1 82 ? 8.652 4.433 -6.954 1.00 84.88 82 ASN A CA 1
ATOM 574 C C . ASN A 1 82 ? 9.892 5.228 -7.406 1.00 84.88 82 ASN A C 1
ATOM 576 O O . ASN A 1 82 ? 10.289 5.158 -8.566 1.00 84.88 82 ASN A O 1
ATOM 580 N N . SER A 1 83 ? 10.569 5.913 -6.481 1.00 86.44 83 SER A N 1
ATOM 581 C CA . SER A 1 83 ? 11.782 6.691 -6.781 1.00 86.44 83 SER A CA 1
ATOM 582 C C . SER A 1 83 ? 12.907 5.826 -7.365 1.00 86.44 83 SER A C 1
ATOM 584 O O . SER A 1 83 ? 13.537 6.214 -8.349 1.00 86.44 83 SER A O 1
ATOM 586 N N . VAL A 1 84 ? 13.136 4.631 -6.809 1.00 86.88 84 VAL A N 1
ATOM 587 C CA . VAL A 1 84 ? 14.131 3.670 -7.315 1.00 86.88 84 VAL A CA 1
ATOM 588 C C . VAL A 1 84 ? 13.758 3.190 -8.718 1.00 86.88 84 VAL A C 1
ATOM 590 O O . VAL A 1 84 ? 14.619 3.162 -9.599 1.00 86.88 84 VAL A O 1
ATOM 593 N N . LYS A 1 85 ? 12.484 2.862 -8.958 1.00 82.19 85 LYS A N 1
ATOM 594 C CA . LYS A 1 85 ? 11.997 2.425 -10.273 1.00 82.19 85 LYS A CA 1
ATOM 595 C C . LYS A 1 85 ? 12.232 3.494 -11.348 1.00 82.19 85 LYS A C 1
ATOM 597 O O . LYS A 1 85 ? 12.789 3.190 -12.403 1.00 82.19 85 LYS A O 1
ATOM 602 N N . TRP A 1 86 ? 11.903 4.755 -11.062 1.00 82.69 86 TRP A N 1
ATOM 603 C CA . TRP A 1 86 ? 12.156 5.872 -11.982 1.00 82.69 86 TRP A CA 1
ATOM 604 C C . TRP A 1 86 ? 13.647 6.146 -12.195 1.00 82.69 86 TRP A C 1
ATOM 606 O O . TRP A 1 86 ? 14.066 6.398 -13.327 1.00 82.69 86 TRP A O 1
ATOM 616 N N . ALA A 1 87 ? 14.466 6.031 -11.147 1.00 85.06 87 ALA A N 1
ATOM 617 C CA . ALA A 1 87 ? 15.915 6.177 -11.260 1.00 85.06 87 ALA A CA 1
ATOM 618 C C . ALA A 1 87 ? 16.537 5.102 -12.170 1.00 85.06 87 ALA A C 1
ATOM 620 O 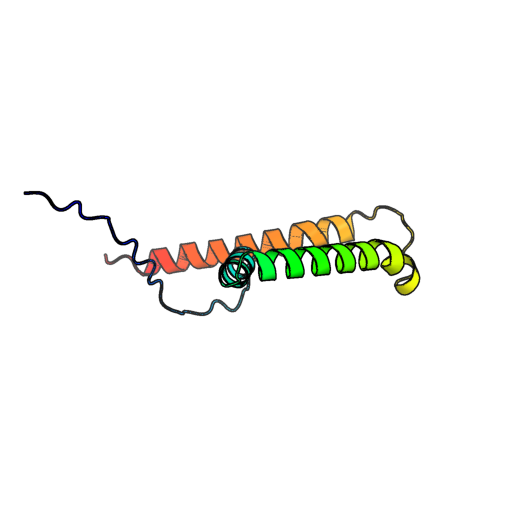O . ALA A 1 87 ? 17.402 5.413 -12.990 1.00 85.06 87 ALA A O 1
ATOM 621 N N . LEU A 1 88 ? 16.082 3.849 -12.068 1.00 82.06 88 LEU A N 1
ATOM 622 C CA . LEU A 1 88 ? 16.511 2.767 -12.961 1.00 82.06 88 LEU A CA 1
ATOM 623 C C . LEU A 1 88 ? 16.053 3.010 -14.404 1.00 82.06 88 LEU A C 1
ATOM 625 O O . LEU A 1 88 ? 16.854 2.872 -15.328 1.00 82.06 88 LEU A O 1
ATOM 629 N N . ARG A 1 89 ? 14.801 3.444 -14.603 1.00 78.44 89 ARG A N 1
ATOM 630 C CA . ARG A 1 89 ? 14.268 3.775 -15.933 1.00 78.44 89 ARG A CA 1
ATOM 631 C C . ARG A 1 89 ? 15.088 4.861 -16.625 1.00 78.44 89 ARG A C 1
ATOM 633 O O . ARG A 1 89 ? 15.480 4.682 -17.770 1.00 78.44 89 ARG A O 1
ATOM 640 N N . SER A 1 90 ? 15.397 5.947 -15.916 1.00 79.38 90 SER A N 1
ATOM 641 C CA . SER A 1 90 ? 16.196 7.057 -16.450 1.00 79.38 90 SER A CA 1
ATOM 642 C C . SER A 1 90 ? 17.589 6.609 -16.911 1.00 79.38 90 SER A C 1
ATOM 644 O O . SER A 1 90 ? 18.051 7.027 -17.974 1.00 79.38 90 SER A O 1
ATOM 646 N N . ARG A 1 91 ? 18.241 5.719 -16.153 1.00 82.06 91 ARG A N 1
ATOM 647 C CA . ARG A 1 91 ? 19.563 5.178 -16.506 1.00 82.06 91 ARG A CA 1
ATOM 648 C C . ARG A 1 91 ? 19.505 4.286 -17.744 1.00 82.06 91 ARG A C 1
ATOM 650 O O . ARG A 1 91 ? 20.341 4.443 -18.627 1.00 82.06 91 ARG A O 1
ATOM 657 N N . ASN A 1 92 ? 18.501 3.416 -17.841 1.00 74.25 92 ASN A N 1
ATOM 658 C CA . ASN A 1 92 ? 18.337 2.526 -18.993 1.00 74.25 92 ASN A CA 1
ATOM 659 C C . ASN A 1 92 ? 17.971 3.302 -20.269 1.00 74.25 92 ASN A C 1
ATOM 661 O O . ASN A 1 92 ? 18.544 3.045 -21.319 1.00 74.25 92 ASN A O 1
ATOM 665 N N . SER A 1 93 ? 17.103 4.317 -20.178 1.00 64.31 93 SER A N 1
ATOM 666 C CA . SER A 1 93 ? 16.765 5.179 -21.322 1.00 64.31 93 SER A CA 1
ATOM 667 C C . SER A 1 93 ? 17.949 5.997 -21.849 1.00 64.31 93 SER A C 1
ATOM 669 O O . SER A 1 93 ? 17.944 6.388 -23.009 1.00 64.31 93 SER A O 1
ATOM 671 N N . SER A 1 94 ? 18.962 6.259 -21.017 1.00 60.44 94 SER A N 1
ATOM 672 C CA . SER A 1 94 ? 20.176 6.976 -21.432 1.00 60.44 94 SER A CA 1
ATOM 673 C C . SER A 1 94 ? 21.166 6.080 -22.189 1.00 60.44 94 SER A C 1
ATOM 675 O O . SER A 1 94 ? 22.003 6.597 -22.920 1.00 60.44 94 SER A O 1
ATOM 677 N N . ALA A 1 95 ? 21.081 4.755 -22.017 1.00 59.25 95 ALA A N 1
ATOM 678 C CA . ALA A 1 95 ? 21.942 3.777 -22.685 1.00 59.25 95 ALA A CA 1
ATOM 679 C C . ALA A 1 95 ? 21.452 3.395 -24.099 1.00 59.25 95 ALA A C 1
ATOM 681 O O . ALA A 1 95 ? 22.245 2.905 -24.895 1.00 59.25 95 ALA A O 1
ATOM 682 N N . ASP A 1 96 ? 20.176 3.650 -24.413 1.00 54.94 96 ASP A N 1
ATOM 683 C CA . ASP A 1 96 ? 19.543 3.366 -25.714 1.00 54.94 96 ASP A CA 1
ATOM 684 C C . ASP A 1 96 ? 19.658 4.523 -26.732 1.00 54.94 96 ASP A C 1
ATOM 686 O O . ASP A 1 96 ? 19.121 4.432 -27.838 1.00 54.94 96 ASP A O 1
ATOM 690 N N . LEU A 1 97 ? 20.334 5.628 -26.393 1.00 54.06 97 LEU A N 1
ATOM 691 C CA . LEU A 1 97 ? 20.575 6.723 -27.338 1.00 54.06 97 LEU A CA 1
ATOM 692 C C . LEU A 1 97 ? 21.832 6.430 -28.177 1.00 54.06 97 LEU A C 1
ATOM 694 O O . LEU A 1 97 ? 22.921 6.355 -27.606 1.00 54.06 97 LEU A O 1
ATOM 698 N N . PRO A 1 98 ? 21.718 6.283 -29.514 1.00 55.06 98 PRO A N 1
ATOM 699 C CA . PRO A 1 98 ? 22.872 6.064 -30.371 1.00 55.06 98 PRO A CA 1
ATOM 700 C C . PRO A 1 98 ? 23.656 7.372 -30.526 1.00 55.06 98 PRO A C 1
ATOM 702 O O . PRO A 1 98 ? 23.215 8.295 -31.218 1.00 55.06 98 PRO A O 1
ATOM 705 N N . PHE A 1 99 ? 24.829 7.429 -29.902 1.00 56.03 99 PHE A N 1
ATOM 706 C CA . PHE A 1 99 ? 25.976 8.164 -30.432 1.00 56.03 99 PHE A CA 1
ATOM 707 C C . PHE A 1 99 ? 27.059 7.142 -30.766 1.00 56.03 99 PHE A C 1
ATOM 709 O O . PHE A 1 99 ? 27.356 6.309 -29.878 1.00 56.03 99 PHE A O 1
#